Protein AF-A0A7S3U3P1-F1 (afdb_monomer_lite)

Organism: Emiliania huxleyi (NCBI:txid2903)

Structure (mmCIF, N/CA/C/O backbone):
data_AF-A0A7S3U3P1-F1
#
_entry.id   AF-A0A7S3U3P1-F1
#
loop_
_atom_site.group_PDB
_atom_site.id
_atom_site.type_symbol
_atom_site.label_atom_id
_atom_site.label_alt_id
_atom_site.label_comp_id
_atom_site.label_asym_id
_atom_site.label_entity_id
_atom_site.label_seq_id
_atom_site.pdbx_PDB_ins_code
_atom_site.Cartn_x
_atom_site.Cartn_y
_atom_site.Cartn_z
_atom_site.occupancy
_atom_site.B_iso_or_equiv
_atom_site.auth_seq_id
_atom_site.auth_comp_id
_atom_site.auth_asym_id
_atom_site.auth_atom_id
_atom_site.pdbx_PDB_model_num
ATOM 1 N N . PHE A 1 1 ? 54.400 -42.058 -3.624 1.00 38.06 1 PHE A N 1
ATOM 2 C CA . PHE A 1 1 ? 54.284 -41.378 -4.931 1.00 38.06 1 PHE A CA 1
ATOM 3 C C . PHE A 1 1 ? 53.209 -42.123 -5.713 1.00 38.06 1 PHE A C 1
ATOM 5 O O . PHE A 1 1 ? 53.399 -43.302 -5.927 1.00 38.06 1 PHE A O 1
ATOM 12 N N . PHE A 1 2 ? 52.026 -41.622 -6.056 1.00 34.12 2 PHE A N 1
ATOM 13 C CA . PHE A 1 2 ? 51.544 -40.266 -6.292 1.00 34.12 2 PHE A CA 1
ATOM 14 C C . PHE A 1 2 ? 50.009 -40.302 -6.098 1.00 34.12 2 PHE A C 1
ATOM 16 O O . PHE A 1 2 ? 49.345 -41.200 -6.612 1.00 34.12 2 PHE A O 1
ATOM 23 N N . PHE A 1 3 ? 49.460 -39.378 -5.308 1.00 37.16 3 PHE A N 1
ATOM 24 C CA . P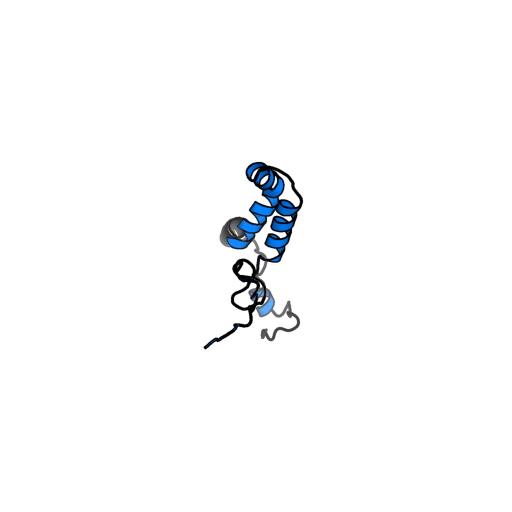HE A 1 3 ? 48.017 -39.183 -5.127 1.00 37.16 3 PHE A CA 1
ATOM 25 C C . PHE A 1 3 ? 47.451 -38.556 -6.414 1.00 37.16 3 PHE A C 1
ATOM 27 O O . PHE A 1 3 ? 47.688 -37.379 -6.675 1.00 37.16 3 PHE A O 1
ATOM 34 N N . SER A 1 4 ? 46.706 -39.311 -7.223 1.00 48.12 4 SER A N 1
ATOM 35 C CA . SER A 1 4 ? 46.036 -38.774 -8.419 1.00 48.12 4 SER A CA 1
ATOM 36 C C . SER A 1 4 ? 44.570 -38.501 -8.102 1.00 48.12 4 SER A C 1
ATOM 38 O O . SER A 1 4 ? 43.716 -39.384 -8.162 1.00 48.12 4 SER A O 1
ATOM 40 N N . GLY A 1 5 ? 44.319 -37.260 -7.686 1.00 40.84 5 GLY A N 1
ATOM 41 C CA . GLY A 1 5 ? 43.048 -36.765 -7.177 1.00 40.84 5 GLY A CA 1
ATOM 42 C C . GLY A 1 5 ? 41.876 -36.863 -8.155 1.00 40.84 5 GLY A C 1
ATOM 43 O O . GLY A 1 5 ? 41.955 -36.459 -9.316 1.00 40.84 5 GLY A O 1
ATOM 44 N N . ARG A 1 6 ? 40.735 -37.311 -7.617 1.00 43.31 6 ARG A N 1
ATOM 45 C CA . ARG A 1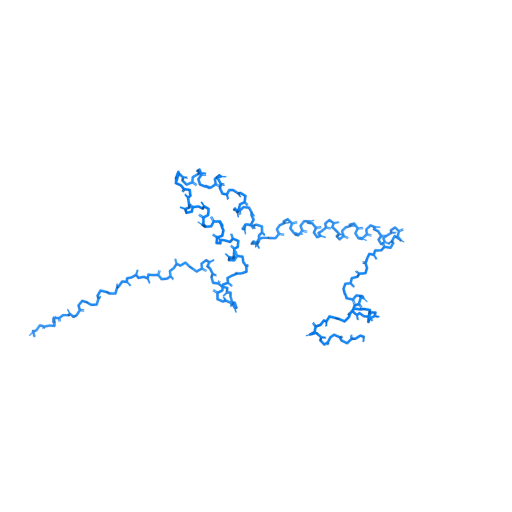 6 ? 39.400 -37.028 -8.155 1.00 43.31 6 ARG A CA 1
ATOM 46 C C . ARG A 1 6 ? 39.223 -35.513 -8.231 1.00 43.31 6 ARG A C 1
ATOM 48 O O . ARG A 1 6 ? 39.083 -34.857 -7.202 1.00 43.31 6 ARG A O 1
ATOM 55 N N . ARG A 1 7 ? 39.170 -34.961 -9.446 1.00 42.41 7 ARG A N 1
ATOM 56 C CA . ARG A 1 7 ? 38.565 -33.644 -9.678 1.00 42.41 7 ARG A CA 1
ATOM 57 C C . ARG A 1 7 ? 37.066 -33.775 -9.426 1.00 42.41 7 ARG A C 1
ATOM 59 O O . ARG A 1 7 ? 36.298 -34.074 -10.334 1.00 42.41 7 ARG A O 1
ATOM 66 N N . LEU A 1 8 ? 36.654 -33.576 -8.178 1.00 43.34 8 LEU A N 1
ATOM 67 C CA . LEU A 1 8 ? 35.292 -33.157 -7.883 1.00 43.34 8 LEU A CA 1
ATOM 68 C C . LEU A 1 8 ? 35.161 -31.737 -8.432 1.00 43.34 8 LEU A C 1
ATOM 70 O O . LEU A 1 8 ? 35.548 -30.766 -7.788 1.00 43.34 8 LEU A O 1
ATOM 74 N N . GLY A 1 9 ? 34.657 -31.633 -9.660 1.00 44.03 9 GLY A N 1
ATOM 75 C CA . GLY A 1 9 ? 34.069 -30.407 -10.177 1.00 44.03 9 GLY A CA 1
ATOM 76 C C . GLY A 1 9 ? 32.797 -30.119 -9.389 1.00 44.03 9 GLY A C 1
ATOM 77 O O . GLY A 1 9 ? 31.696 -30.354 -9.874 1.00 44.03 9 GLY A O 1
ATOM 78 N N . ALA A 1 10 ? 32.956 -29.669 -8.145 1.00 44.41 10 ALA A N 1
ATOM 79 C CA . ALA A 1 10 ? 31.890 -29.036 -7.402 1.00 44.41 10 ALA A CA 1
ATOM 80 C C . ALA A 1 10 ? 31.564 -27.744 -8.151 1.00 44.41 10 ALA A C 1
ATOM 82 O O . ALA A 1 10 ? 32.311 -26.767 -8.092 1.00 44.41 10 ALA A O 1
ATOM 83 N N . SER A 1 11 ? 30.474 -27.774 -8.918 1.00 47.75 11 SER A N 1
ATOM 84 C CA . SER A 1 11 ? 29.797 -26.559 -9.342 1.00 47.75 11 SER A CA 1
ATOM 85 C C . SER A 1 11 ? 29.591 -25.726 -8.080 1.00 47.75 11 SER A C 1
ATOM 87 O O . SER A 1 11 ? 28.840 -26.118 -7.187 1.00 47.75 11 SER A O 1
ATOM 89 N N . LEU A 1 12 ? 30.323 -24.617 -7.969 1.00 50.41 12 LEU A N 1
ATOM 90 C CA . LEU A 1 12 ? 30.084 -23.562 -6.993 1.00 50.41 12 LEU A CA 1
ATOM 91 C C . LEU A 1 12 ? 28.747 -22.899 -7.350 1.00 50.41 12 LEU A C 1
ATOM 93 O O . LEU A 1 12 ? 28.693 -21.747 -7.770 1.00 50.41 12 LEU A O 1
ATOM 97 N N . GLN A 1 13 ? 27.646 -23.631 -7.194 1.00 53.91 13 GLN A N 1
ATOM 98 C CA . GLN A 1 13 ? 26.341 -23.030 -6.988 1.00 53.91 13 GLN A CA 1
ATOM 99 C C . GLN A 1 13 ? 26.374 -22.461 -5.579 1.00 53.91 13 GLN A C 1
ATOM 101 O O . GLN A 1 13 ? 26.014 -23.116 -4.607 1.00 53.91 13 GLN A O 1
ATOM 106 N N . GLY A 1 14 ? 26.903 -21.245 -5.459 1.00 52.41 14 GLY A N 1
ATOM 107 C CA . GLY A 1 14 ? 26.746 -20.468 -4.243 1.00 52.41 14 GLY A CA 1
ATOM 108 C C . GLY A 1 14 ? 25.264 -20.140 -4.072 1.00 52.41 14 GLY A C 1
ATOM 109 O O . GLY A 1 14 ? 24.720 -19.423 -4.913 1.00 52.41 14 GLY A O 1
ATOM 110 N N . PRO A 1 15 ? 24.580 -20.586 -3.005 1.00 54.69 15 PRO A N 1
ATOM 111 C CA . PRO A 1 15 ? 23.245 -20.104 -2.722 1.00 54.69 15 PRO A CA 1
ATOM 112 C C . PRO A 1 15 ? 23.404 -18.794 -1.954 1.00 54.69 15 PRO A C 1
ATOM 114 O O . PRO A 1 15 ? 23.307 -18.742 -0.732 1.00 54.69 15 PRO A O 1
ATOM 117 N N . ARG A 1 16 ? 23.704 -17.707 -2.664 1.00 53.34 16 ARG A N 1
ATOM 118 C CA . ARG A 1 16 ? 23.570 -16.360 -2.107 1.00 53.34 16 ARG A CA 1
ATOM 119 C C . ARG A 1 16 ? 22.588 -15.590 -2.954 1.00 53.34 16 ARG A C 1
ATOM 121 O O . ARG A 1 16 ? 22.994 -14.757 -3.737 1.00 53.34 16 ARG A O 1
ATOM 128 N N . MET A 1 17 ? 21.308 -15.874 -2.750 1.00 46.09 17 MET A N 1
ATOM 129 C CA . MET A 1 17 ? 20.247 -14.872 -2.777 1.00 46.09 17 MET A CA 1
ATOM 130 C C . MET A 1 17 ? 19.291 -15.223 -1.638 1.00 46.09 17 MET A C 1
ATOM 132 O O . MET A 1 17 ? 18.288 -15.906 -1.806 1.00 46.09 17 MET A O 1
ATOM 136 N N . ALA A 1 18 ? 19.648 -14.769 -0.438 1.00 53.09 18 ALA A N 1
ATOM 137 C CA . ALA A 1 18 ? 18.787 -14.844 0.739 1.00 53.09 18 ALA A CA 1
ATOM 138 C C . ALA A 1 18 ? 17.572 -13.890 0.644 1.00 53.09 18 ALA A C 1
ATOM 140 O O . ALA A 1 18 ? 16.784 -13.821 1.578 1.00 53.09 18 ALA A O 1
ATOM 141 N N . SER A 1 19 ? 17.405 -13.161 -0.470 1.00 55.34 19 SER A N 1
ATOM 142 C CA . SER A 1 19 ? 16.350 -12.156 -0.666 1.00 55.34 19 SER A CA 1
ATOM 143 C C . SER A 1 19 ? 14.937 -12.736 -0.776 1.00 55.34 19 SER A C 1
ATOM 145 O O . SER A 1 19 ? 13.977 -11.973 -0.772 1.00 55.34 19 SER A O 1
ATOM 147 N N . GLY A 1 20 ? 14.793 -14.063 -0.876 1.00 58.47 20 GLY A N 1
ATOM 148 C CA . GLY A 1 20 ? 13.496 -14.725 -1.021 1.00 58.47 20 GLY A CA 1
ATOM 149 C C . GLY A 1 20 ? 12.977 -15.456 0.217 1.00 58.47 20 GLY A C 1
ATOM 150 O O . GLY A 1 20 ? 11.783 -15.733 0.265 1.00 58.47 20 GLY A O 1
ATOM 151 N N . PHE A 1 21 ? 13.819 -15.768 1.209 1.00 62.47 21 PHE A N 1
ATOM 152 C CA . PHE A 1 21 ? 13.451 -16.675 2.305 1.00 62.47 21 PHE A CA 1
ATOM 153 C C . PHE A 1 21 ? 12.884 -15.921 3.513 1.00 62.47 21 PHE A C 1
ATOM 155 O O . PHE A 1 21 ? 13.433 -14.912 3.956 1.00 62.47 21 PHE A O 1
ATOM 162 N N . GLY A 1 22 ? 11.765 -16.407 4.052 1.00 65.56 22 GLY A N 1
ATOM 163 C CA . GLY A 1 22 ? 11.127 -15.840 5.237 1.00 65.56 22 GLY A CA 1
ATOM 164 C C . GLY A 1 22 ? 11.770 -16.344 6.530 1.00 65.56 22 GLY A C 1
ATOM 165 O O . GLY A 1 22 ? 12.321 -17.436 6.594 1.00 65.56 22 GLY A O 1
ATOM 166 N N . THR A 1 23 ? 11.653 -15.574 7.613 1.00 67.75 23 THR A N 1
ATOM 167 C CA . THR A 1 23 ? 12.193 -15.964 8.932 1.00 67.75 23 THR A CA 1
ATOM 168 C C . THR A 1 23 ? 11.470 -17.155 9.570 1.00 67.75 23 THR A C 1
ATOM 170 O O . THR A 1 23 ? 12.036 -17.827 10.425 1.00 67.75 23 THR A O 1
ATOM 173 N N . ARG A 1 24 ? 10.216 -17.415 9.179 1.00 70.31 24 ARG A N 1
ATOM 174 C CA . ARG A 1 24 ? 9.389 -18.545 9.653 1.00 70.31 24 ARG A CA 1
ATOM 175 C C . ARG A 1 24 ? 8.791 -19.389 8.525 1.00 70.31 24 ARG A C 1
ATOM 177 O O . ARG A 1 24 ? 8.094 -20.357 8.797 1.00 70.31 24 ARG A O 1
ATOM 184 N N . ALA A 1 25 ? 9.012 -18.996 7.275 1.00 67.62 25 ALA A N 1
ATOM 185 C CA . ALA A 1 25 ? 8.369 -19.573 6.103 1.00 67.62 25 ALA A CA 1
ATOM 186 C C . ALA A 1 25 ? 9.399 -19.720 4.977 1.00 67.62 25 ALA A C 1
ATOM 188 O O . ALA A 1 25 ? 10.350 -18.939 4.928 1.00 67.62 25 ALA A O 1
ATOM 189 N N . PRO A 1 26 ? 9.211 -20.674 4.047 1.00 73.19 26 PRO A N 1
ATOM 190 C CA . PRO A 1 26 ? 10.132 -20.867 2.927 1.00 73.19 26 PRO A CA 1
ATOM 191 C C . PRO A 1 26 ? 10.248 -19.621 2.039 1.00 73.19 26 PRO A C 1
ATOM 193 O O . PRO A 1 26 ? 11.266 -19.441 1.383 1.00 73.19 26 PRO A O 1
ATOM 196 N N . VAL A 1 27 ? 9.243 -18.738 2.056 1.00 80.75 27 VAL A N 1
ATOM 197 C CA . VAL A 1 27 ? 9.233 -17.473 1.315 1.00 80.75 27 VAL A CA 1
ATOM 198 C C . VAL A 1 27 ? 8.933 -16.279 2.226 1.00 80.75 27 VAL A C 1
ATOM 200 O O . VAL A 1 27 ? 8.218 -16.401 3.224 1.00 80.75 27 VAL A O 1
ATOM 203 N N . GLY A 1 28 ? 9.499 -15.115 1.904 1.00 80.94 28 GLY A N 1
ATOM 204 C CA . GLY A 1 28 ? 9.194 -13.846 2.571 1.00 80.94 28 GLY A CA 1
ATOM 205 C C . GLY A 1 28 ? 7.774 -13.346 2.262 1.00 80.94 28 GLY A C 1
ATOM 206 O O . GLY A 1 28 ? 7.206 -13.680 1.227 1.00 80.94 28 GLY A O 1
ATOM 207 N N . ARG A 1 29 ? 7.199 -12.502 3.135 1.00 84.94 29 ARG A N 1
ATOM 208 C CA . ARG A 1 29 ? 5.823 -11.974 2.975 1.00 84.94 29 ARG A CA 1
ATOM 209 C C . ARG A 1 29 ? 5.600 -11.220 1.656 1.00 84.94 29 ARG A C 1
ATOM 211 O O . ARG A 1 29 ? 4.544 -11.358 1.059 1.00 84.94 29 ARG A O 1
ATOM 218 N N . CYS A 1 30 ? 6.605 -10.477 1.196 1.00 88.88 30 CYS A N 1
ATOM 219 C CA . CYS A 1 30 ? 6.557 -9.700 -0.049 1.00 88.88 30 CYS A CA 1
ATOM 220 C C . CYS A 1 30 ? 7.155 -10.447 -1.253 1.00 88.88 30 CYS A C 1
ATOM 222 O O . CYS A 1 30 ? 7.431 -9.836 -2.283 1.00 88.88 30 CYS A O 1
ATOM 224 N N . PHE A 1 31 ? 7.403 -11.758 -1.134 1.00 86.75 31 PHE A N 1
ATOM 225 C CA . PHE A 1 31 ? 7.992 -12.546 -2.217 1.00 86.75 31 PHE A CA 1
ATOM 226 C C . PHE A 1 31 ? 7.138 -12.572 -3.499 1.00 86.75 31 PHE A C 1
ATOM 228 O O . PHE A 1 31 ? 7.734 -12.428 -4.563 1.00 86.75 31 PHE A O 1
ATOM 235 N N . PRO A 1 32 ? 5.793 -12.684 -3.454 1.00 88.06 32 PRO A N 1
ATOM 236 C CA . PRO A 1 32 ? 4.967 -12.638 -4.666 1.00 88.06 32 PRO A CA 1
ATOM 237 C C . PRO A 1 32 ? 5.120 -11.320 -5.439 1.00 88.06 32 PRO A C 1
ATOM 239 O O . PRO A 1 32 ? 5.418 -11.341 -6.626 1.00 88.06 32 PRO A O 1
ATOM 242 N N . VAL A 1 33 ? 5.068 -10.182 -4.741 1.00 89.06 33 VAL A N 1
ATOM 243 C CA . VAL A 1 33 ? 5.255 -8.845 -5.339 1.00 89.06 33 VAL A CA 1
ATOM 244 C C . VAL A 1 33 ? 6.666 -8.688 -5.921 1.00 89.06 33 VAL A C 1
ATOM 246 O O . VAL A 1 33 ? 6.872 -8.128 -6.994 1.00 89.06 33 VAL A O 1
ATOM 249 N N . TYR A 1 34 ? 7.672 -9.245 -5.241 1.00 86.56 34 TYR A N 1
ATOM 250 C CA . TYR A 1 34 ? 9.039 -9.266 -5.757 1.00 86.56 34 TYR A CA 1
ATOM 251 C C . TYR A 1 34 ? 9.197 -10.121 -7.023 1.00 86.56 34 TYR A C 1
ATOM 253 O O . TYR A 1 34 ? 10.027 -9.793 -7.871 1.00 86.56 34 TYR A O 1
ATOM 261 N N . ARG A 1 35 ? 8.452 -11.229 -7.157 1.00 89.38 35 ARG A N 1
ATOM 262 C CA . ARG A 1 35 ? 8.481 -12.072 -8.364 1.00 89.38 35 ARG A CA 1
ATOM 263 C C . ARG A 1 35 ? 7.996 -11.292 -9.580 1.00 89.38 35 ARG A C 1
ATOM 265 O O . ARG A 1 35 ? 8.727 -11.256 -10.560 1.00 89.38 35 ARG A O 1
ATOM 272 N N . GLU A 1 36 ? 6.877 -10.586 -9.463 1.00 88.44 36 GLU A N 1
ATOM 273 C CA . GLU A 1 36 ? 6.318 -9.754 -10.540 1.00 88.44 36 GLU A CA 1
ATOM 274 C C . GLU A 1 36 ? 7.300 -8.654 -10.978 1.00 88.44 36 GLU A C 1
ATOM 276 O O . GLU A 1 36 ? 7.566 -8.457 -12.165 1.00 88.44 36 GLU A O 1
ATOM 281 N N . PHE A 1 37 ? 7.936 -7.980 -10.015 1.00 88.31 37 PHE A N 1
ATOM 282 C CA . PHE A 1 37 ? 8.982 -6.999 -10.306 1.00 88.31 37 PHE A CA 1
ATOM 283 C C . PHE A 1 37 ? 10.208 -7.621 -11.000 1.00 88.31 37 PHE A C 1
ATOM 285 O O . PHE A 1 37 ? 10.755 -7.051 -11.950 1.00 88.31 37 PHE A O 1
ATOM 292 N N . ALA A 1 38 ? 10.655 -8.792 -10.536 1.00 86.69 38 ALA A N 1
ATOM 293 C CA . ALA A 1 38 ? 11.798 -9.494 -11.113 1.00 86.69 38 ALA A CA 1
ATOM 294 C C . ALA A 1 38 ? 11.511 -9.985 -12.540 1.00 86.69 38 ALA A C 1
ATOM 296 O O . ALA A 1 38 ? 12.388 -9.893 -13.400 1.00 86.69 38 ALA A O 1
ATOM 297 N N . GLU A 1 39 ? 10.292 -10.458 -12.794 1.00 88.56 39 GLU A N 1
ATOM 298 C CA . GLU A 1 39 ? 9.810 -10.849 -14.119 1.00 88.56 39 GLU A CA 1
ATOM 299 C C . GLU A 1 39 ? 9.834 -9.648 -15.067 1.00 88.56 39 GLU A C 1
ATOM 301 O O . GLU A 1 39 ? 10.508 -9.712 -16.097 1.00 88.56 39 GLU A O 1
ATOM 306 N N . CYS A 1 40 ? 9.275 -8.505 -14.658 1.00 87.81 40 CYS A N 1
ATOM 307 C CA . CYS A 1 40 ? 9.300 -7.276 -15.456 1.00 87.81 40 CYS A CA 1
ATOM 308 C C . CYS A 1 40 ? 10.728 -6.840 -15.834 1.00 87.81 40 CYS A C 1
ATOM 310 O O . CYS A 1 40 ? 11.008 -6.528 -16.993 1.00 87.81 40 CYS A O 1
ATOM 312 N N . ILE A 1 41 ? 11.677 -6.868 -14.891 1.00 85.81 41 ILE A N 1
ATOM 313 C CA . ILE A 1 41 ? 13.079 -6.519 -15.185 1.00 85.81 41 ILE A CA 1
ATOM 314 C C . ILE A 1 41 ? 13.741 -7.535 -16.123 1.00 85.81 41 ILE A C 1
ATOM 316 O O . ILE A 1 41 ? 14.614 -7.164 -16.918 1.00 85.81 41 ILE A O 1
ATOM 320 N N . SER A 1 42 ? 13.366 -8.810 -16.015 1.00 85.50 42 SER A N 1
ATOM 321 C CA . SER A 1 42 ? 13.931 -9.882 -16.835 1.00 85.50 42 SER A CA 1
ATOM 322 C C . SER A 1 42 ? 13.435 -9.842 -18.282 1.00 85.50 42 SER A C 1
ATOM 324 O O . SER A 1 42 ? 1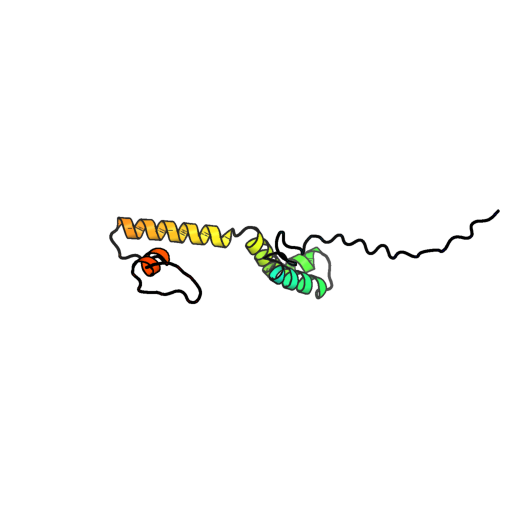4.224 -10.085 -19.193 1.00 85.50 42 SER A O 1
ATOM 326 N N . GLU A 1 43 ? 12.175 -9.461 -18.502 1.00 84.94 43 GLU A N 1
ATOM 327 C CA . GLU A 1 43 ? 11.562 -9.369 -19.830 1.00 84.94 43 GLU A CA 1
ATOM 328 C C . GLU A 1 43 ? 12.052 -8.159 -20.629 1.00 84.94 43 GLU A C 1
ATOM 330 O O . GLU A 1 43 ? 12.167 -8.213 -21.855 1.00 84.94 43 GLU A O 1
ATOM 335 N N . LYS A 1 44 ? 12.355 -7.041 -19.960 1.00 82.19 44 LYS A N 1
ATOM 336 C CA . LYS A 1 44 ? 12.817 -5.832 -20.647 1.00 82.19 44 LYS A CA 1
ATOM 337 C C . LYS A 1 44 ? 14.301 -5.939 -21.003 1.00 82.19 44 LYS A C 1
ATOM 339 O O . LYS A 1 44 ? 15.170 -6.053 -20.136 1.00 82.19 44 LYS A O 1
ATOM 344 N N . SER A 1 45 ? 14.622 -5.828 -22.288 1.00 70.62 45 SER A N 1
ATOM 345 C CA . SER A 1 45 ? 15.985 -5.616 -22.791 1.00 70.62 45 SER A CA 1
ATOM 346 C C . SER A 1 45 ? 16.294 -4.115 -22.847 1.00 70.62 45 SER A C 1
ATOM 348 O O . SER A 1 45 ? 15.538 -3.368 -23.458 1.00 70.62 45 SER A O 1
ATOM 350 N N . GLY A 1 46 ? 17.381 -3.663 -22.218 1.00 75.31 46 GLY A N 1
ATOM 351 C CA . GLY A 1 46 ? 17.738 -2.240 -22.150 1.00 75.31 46 GLY A CA 1
ATOM 352 C C . GLY A 1 46 ? 18.791 -1.943 -21.084 1.00 75.31 46 GLY A C 1
ATOM 353 O O . GLY A 1 46 ? 19.254 -2.855 -20.388 1.00 75.31 46 GLY A O 1
ATOM 354 N N . SER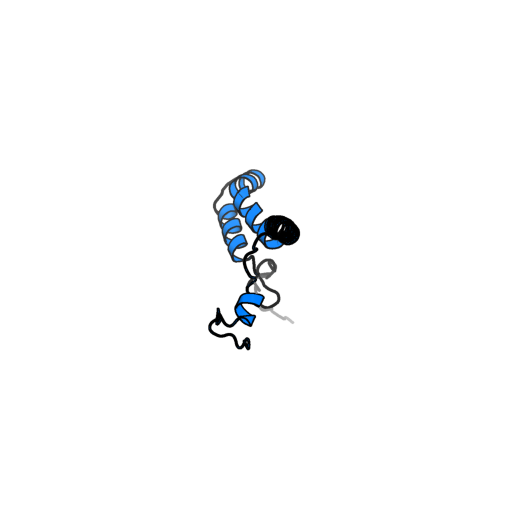 A 1 47 ? 19.164 -0.670 -20.947 1.00 79.12 47 SER A N 1
ATOM 355 C CA . SER A 1 47 ? 20.053 -0.214 -19.873 1.00 79.12 47 SER A CA 1
ATOM 356 C C . SER A 1 47 ? 19.383 -0.376 -18.494 1.00 79.12 47 SER A C 1
ATOM 358 O O . SER A 1 47 ? 18.153 -0.342 -18.396 1.00 79.12 47 SER A O 1
ATOM 360 N N . PRO A 1 48 ? 20.144 -0.539 -17.392 1.00 73.31 48 PRO A N 1
ATOM 361 C CA . PRO A 1 48 ? 19.567 -0.694 -16.052 1.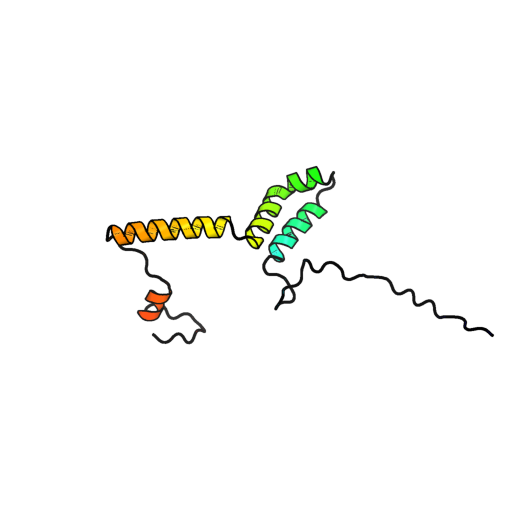00 73.31 48 PRO A CA 1
ATOM 362 C C . PRO A 1 48 ? 18.612 0.442 -15.655 1.00 73.31 48 PRO A C 1
ATOM 364 O O . PRO A 1 48 ? 17.632 0.205 -14.952 1.00 73.31 48 PRO A O 1
ATOM 367 N N . SER A 1 49 ? 18.869 1.660 -16.137 1.00 75.69 49 SER A N 1
ATOM 368 C CA . SER A 1 49 ? 18.031 2.843 -15.926 1.00 75.69 49 SER A CA 1
ATOM 369 C C . SER A 1 49 ? 16.688 2.767 -16.654 1.00 75.69 49 SER A C 1
ATOM 371 O O . SER A 1 49 ? 15.666 3.115 -16.070 1.00 75.69 49 SER A O 1
ATOM 373 N N . GLU A 1 50 ? 16.659 2.275 -17.894 1.00 75.31 50 GLU A N 1
ATOM 374 C CA . GLU A 1 50 ? 15.415 2.130 -18.666 1.00 75.31 50 GLU A CA 1
ATOM 375 C C . GLU A 1 50 ? 14.541 1.009 -18.109 1.00 75.31 50 GLU A C 1
ATOM 377 O O . GLU A 1 50 ? 13.327 1.164 -18.008 1.00 75.31 50 GLU A O 1
ATOM 38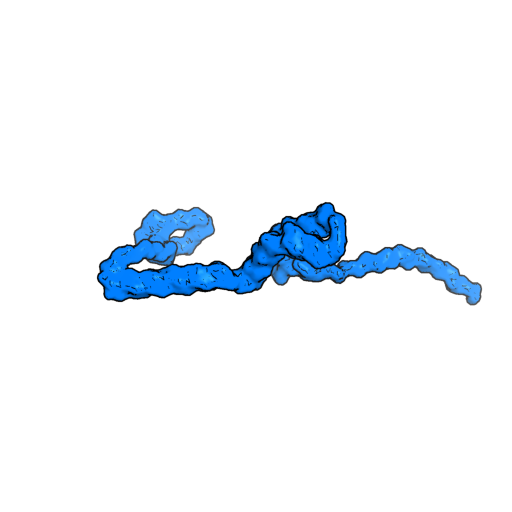2 N N . LYS A 1 51 ? 15.153 -0.098 -17.669 1.00 75.69 51 LYS A N 1
ATOM 383 C CA . LYS A 1 51 ? 14.433 -1.187 -16.992 1.00 75.69 51 LYS A CA 1
ATOM 384 C C . LYS A 1 51 ? 13.823 -0.723 -15.670 1.00 75.69 51 LYS A C 1
ATOM 386 O O . LYS A 1 51 ? 12.679 -1.050 -15.372 1.00 75.69 51 LYS A O 1
ATOM 391 N N . ALA A 1 52 ? 14.577 0.057 -14.892 1.00 73.25 52 ALA A N 1
ATOM 392 C CA . ALA A 1 52 ? 14.097 0.615 -13.633 1.00 73.25 52 ALA A CA 1
ATOM 393 C C . ALA A 1 52 ? 12.942 1.607 -13.841 1.00 73.25 52 ALA A C 1
ATOM 395 O O . ALA A 1 52 ? 12.009 1.613 -13.043 1.00 73.25 52 ALA A O 1
ATOM 396 N N . ALA A 1 53 ? 12.984 2.404 -14.913 1.00 81.25 53 ALA A N 1
ATOM 397 C CA . ALA A 1 53 ? 11.896 3.309 -15.274 1.00 81.25 53 ALA A CA 1
ATOM 398 C C . ALA A 1 53 ? 10.657 2.553 -15.787 1.00 81.25 53 ALA A C 1
ATOM 400 O O . ALA A 1 53 ? 9.542 2.858 -15.379 1.00 81.25 53 ALA A O 1
ATOM 401 N N . ALA A 1 54 ? 10.844 1.536 -16.634 1.00 82.19 54 ALA A N 1
ATOM 402 C CA . ALA A 1 54 ? 9.749 0.754 -17.207 1.00 82.19 54 ALA A CA 1
ATOM 403 C C . ALA A 1 54 ? 8.994 -0.091 -16.166 1.00 82.19 54 ALA A C 1
ATOM 405 O O . ALA A 1 54 ? 7.798 -0.310 -16.314 1.00 82.19 54 ALA A O 1
ATOM 406 N N . CYS A 1 55 ? 9.681 -0.549 -15.116 1.00 88.94 55 CYS A N 1
ATOM 407 C CA . CYS A 1 55 ? 9.100 -1.335 -14.024 1.00 88.94 55 CYS A CA 1
ATOM 408 C C . CYS A 1 55 ? 8.939 -0.509 -12.734 1.00 88.94 55 CYS A C 1
ATOM 410 O O . CYS A 1 55 ? 8.945 -1.072 -11.636 1.00 88.94 55 CYS A O 1
ATOM 412 N N . ALA A 1 56 ? 8.847 0.823 -12.842 1.00 87.81 56 ALA A N 1
ATOM 413 C CA . ALA A 1 56 ? 8.787 1.712 -11.683 1.00 87.81 56 ALA A CA 1
ATOM 414 C C . ALA A 1 56 ? 7.547 1.454 -10.815 1.00 87.81 56 ALA A C 1
ATOM 416 O O . ALA A 1 56 ? 7.664 1.433 -9.597 1.00 87.81 56 ALA A O 1
ATOM 417 N N . GLU A 1 57 ? 6.389 1.187 -11.420 1.00 88.44 57 GLU A N 1
ATOM 418 C CA . GLU A 1 57 ? 5.143 0.909 -10.691 1.00 88.44 57 GLU A CA 1
ATOM 419 C C . GLU A 1 57 ? 5.282 -0.327 -9.786 1.00 88.44 57 GLU A C 1
ATOM 421 O O . GLU A 1 57 ? 5.122 -0.229 -8.572 1.00 88.44 57 GLU A O 1
ATOM 426 N N . LEU A 1 58 ? 5.742 -1.451 -10.349 1.00 88.50 58 LEU A N 1
ATOM 427 C CA . LEU A 1 58 ? 5.995 -2.694 -9.604 1.00 88.50 58 LEU A CA 1
ATOM 428 C C . LEU A 1 58 ? 7.086 -2.531 -8.537 1.00 88.50 58 LEU A C 1
ATOM 430 O O . LEU A 1 58 ? 7.053 -3.164 -7.479 1.00 88.50 58 LEU A O 1
ATOM 434 N N . ARG A 1 59 ? 8.075 -1.670 -8.803 1.00 87.19 59 ARG A N 1
ATOM 435 C CA . ARG A 1 59 ? 9.101 -1.325 -7.817 1.00 87.19 59 ARG A CA 1
ATOM 436 C C . ARG A 1 59 ? 8.485 -0.602 -6.623 1.00 87.19 59 ARG A C 1
ATOM 438 O O . ARG A 1 59 ? 8.850 -0.906 -5.488 1.00 87.19 59 ARG A O 1
ATOM 445 N N . GLU A 1 60 ? 7.599 0.357 -6.869 1.00 90.00 60 GLU A N 1
ATOM 446 C CA . GLU A 1 60 ? 6.925 1.095 -5.805 1.00 90.00 60 GLU A CA 1
ATOM 447 C C . GLU A 1 60 ? 6.041 0.172 -4.963 1.00 90.00 60 GLU A C 1
ATOM 449 O O . GLU A 1 60 ? 6.064 0.297 -3.742 1.00 90.00 60 GLU A O 1
ATOM 454 N N . ASP A 1 61 ? 5.359 -0.802 -5.567 1.00 91.25 61 ASP A N 1
ATOM 455 C CA . ASP A 1 61 ? 4.545 -1.783 -4.836 1.00 91.25 61 ASP A CA 1
ATOM 456 C C . ASP A 1 61 ? 5.396 -2.716 -3.961 1.00 91.25 61 ASP A C 1
ATOM 458 O O . ASP A 1 61 ? 5.055 -2.996 -2.809 1.00 91.25 61 ASP A O 1
ATOM 462 N N . TYR A 1 62 ? 6.566 -3.138 -4.447 1.00 88.75 62 TYR A N 1
ATOM 463 C CA . TYR A 1 62 ? 7.502 -3.919 -3.636 1.00 88.75 62 TYR A CA 1
ATOM 464 C C . TYR A 1 62 ? 8.035 -3.123 -2.431 1.00 88.75 62 TYR A C 1
ATOM 466 O O . TYR A 1 62 ? 8.110 -3.641 -1.313 1.00 88.75 62 TYR A O 1
ATOM 474 N N . VAL A 1 63 ? 8.386 -1.849 -2.638 1.00 90.62 63 VAL A N 1
ATOM 475 C CA . VAL A 1 63 ? 8.867 -0.944 -1.578 1.00 90.62 63 VAL A CA 1
ATOM 476 C C . VAL A 1 63 ? 7.743 -0.594 -0.597 1.00 90.62 63 VAL A C 1
ATOM 478 O O . VAL A 1 63 ? 7.995 -0.454 0.604 1.00 90.62 63 VAL A O 1
ATOM 481 N N . GLU A 1 64 ? 6.509 -0.483 -1.086 1.00 92.56 64 GLU A N 1
ATOM 482 C CA . GLU A 1 64 ? 5.311 -0.303 -0.270 1.00 92.56 64 GLU A CA 1
ATOM 483 C C . GLU A 1 64 ? 5.106 -1.516 0.636 1.00 92.56 64 GLU A C 1
ATOM 485 O O . GLU A 1 64 ? 5.096 -1.330 1.846 1.00 92.56 64 GLU A O 1
ATOM 490 N N . CYS A 1 65 ? 5.120 -2.742 0.108 1.00 90.81 65 CYS A N 1
ATOM 491 C CA . CYS A 1 65 ? 4.984 -3.955 0.922 1.00 90.81 65 CYS A CA 1
ATOM 492 C C . CYS A 1 65 ? 6.082 -4.089 1.994 1.00 90.81 65 CYS A C 1
ATOM 494 O O . CYS A 1 65 ? 5.848 -4.613 3.080 1.00 90.81 65 CYS A O 1
ATOM 496 N N . LEU A 1 66 ? 7.307 -3.623 1.725 1.00 89.12 66 LEU A N 1
ATOM 497 C CA . LEU A 1 66 ? 8.398 -3.697 2.704 1.00 89.12 66 LEU A CA 1
ATOM 498 C C . LEU A 1 66 ? 8.269 -2.683 3.845 1.00 89.12 66 LEU A C 1
ATOM 500 O O . LEU A 1 66 ? 8.696 -2.966 4.968 1.00 89.12 66 LEU A O 1
ATOM 504 N N . HIS A 1 67 ? 7.743 -1.491 3.560 1.00 90.50 67 HIS A N 1
ATOM 505 C CA . HIS A 1 67 ? 7.758 -0.365 4.499 1.00 90.50 67 HIS A CA 1
ATOM 506 C C . HIS A 1 67 ? 6.374 0.097 4.957 1.00 90.50 67 HIS A C 1
ATOM 508 O O . HIS A 1 67 ? 6.299 0.928 5.860 1.00 90.50 67 HIS A O 1
ATOM 514 N N . HIS A 1 68 ? 5.307 -0.398 4.337 1.00 91.00 68 HIS A N 1
ATOM 515 C CA . HIS A 1 68 ? 3.903 -0.093 4.606 1.00 91.00 68 HIS A CA 1
ATOM 516 C C . HIS A 1 68 ? 3.612 1.410 4.751 1.00 91.00 68 HIS A C 1
ATOM 518 O O . HIS A 1 68 ? 2.760 1.823 5.533 1.00 91.00 68 HIS A O 1
ATOM 524 N N . LYS A 1 69 ? 4.347 2.278 4.036 1.00 91.81 69 LYS A N 1
ATOM 525 C CA . LYS A 1 69 ? 4.256 3.737 4.239 1.00 91.81 69 LYS A CA 1
ATOM 526 C C . LYS A 1 69 ? 2.864 4.259 3.896 1.00 91.81 69 LYS A C 1
ATOM 528 O O . LYS A 1 69 ? 2.289 5.012 4.676 1.00 91.81 69 LYS A O 1
ATOM 533 N N . LYS A 1 70 ? 2.331 3.853 2.739 1.00 90.94 70 LYS A N 1
ATOM 534 C CA . LYS A 1 70 ? 1.013 4.295 2.265 1.00 90.94 70 LYS A CA 1
ATOM 535 C C . LYS A 1 70 ? -0.085 3.742 3.174 1.00 90.94 70 LYS A C 1
ATOM 537 O O . LYS A 1 70 ? -0.985 4.490 3.553 1.00 90.94 70 LYS A O 1
ATOM 542 N N . GLU A 1 71 ? 0.029 2.476 3.577 1.00 92.81 71 GLU A N 1
ATOM 543 C CA . GLU A 1 71 ? -0.887 1.854 4.534 1.00 92.81 71 GLU A CA 1
ATOM 544 C C . GLU A 1 71 ? -0.916 2.596 5.879 1.00 92.81 71 GLU A C 1
ATOM 546 O O . GLU A 1 71 ? -1.989 2.999 6.328 1.00 92.81 71 GLU A O 1
ATOM 551 N N . ILE A 1 72 ? 0.246 2.860 6.484 1.00 94.12 72 ILE A N 1
ATOM 552 C CA . ILE A 1 72 ? 0.351 3.572 7.767 1.00 94.12 72 ILE A CA 1
ATOM 553 C C . ILE A 1 72 ? -0.240 4.980 7.656 1.00 94.12 72 ILE A C 1
ATOM 555 O O . ILE A 1 72 ? -1.029 5.384 8.508 1.00 94.12 72 ILE A O 1
ATOM 559 N N . THR A 1 73 ? 0.080 5.726 6.594 1.00 94.88 73 THR A N 1
ATOM 560 C CA . THR A 1 73 ? -0.492 7.063 6.377 1.00 94.88 73 THR A CA 1
ATOM 561 C C . THR A 1 73 ? -2.016 7.016 6.276 1.00 94.88 73 THR A C 1
ATOM 563 O O . THR A 1 73 ? -2.697 7.840 6.887 1.00 94.88 73 THR A O 1
ATOM 566 N N . ARG A 1 74 ? -2.569 6.037 5.551 1.00 94.31 74 ARG A N 1
ATOM 567 C CA . ARG A 1 74 ? -4.021 5.870 5.422 1.00 94.31 74 ARG A CA 1
ATOM 568 C C . ARG A 1 74 ? -4.669 5.517 6.758 1.00 94.31 74 ARG A C 1
ATOM 570 O O . ARG A 1 74 ? -5.712 6.071 7.090 1.00 94.31 74 ARG A O 1
ATOM 577 N N . LEU A 1 75 ? -4.063 4.609 7.521 1.00 93.00 75 LEU A N 1
ATOM 578 C CA . LEU A 1 75 ? -4.561 4.208 8.837 1.00 93.00 75 LEU A CA 1
ATOM 579 C C . LEU A 1 75 ? -4.561 5.379 9.822 1.00 93.00 75 LEU A C 1
ATOM 581 O O . LEU A 1 75 ? -5.552 5.556 10.525 1.00 93.00 75 LEU A O 1
ATOM 585 N N . ASN A 1 76 ? -3.518 6.212 9.809 1.00 94.44 76 ASN A N 1
ATOM 586 C CA . ASN A 1 76 ? -3.452 7.420 10.633 1.00 94.44 76 ASN A CA 1
ATOM 587 C C . ASN A 1 76 ? -4.580 8.405 10.282 1.00 94.44 76 ASN A C 1
ATOM 589 O O . ASN A 1 76 ? -5.299 8.870 11.164 1.00 94.44 76 ASN A O 1
ATOM 593 N N . ALA A 1 77 ? -4.810 8.653 8.988 1.00 94.75 77 ALA A N 1
ATOM 594 C CA . ALA A 1 77 ? -5.910 9.511 8.547 1.00 94.75 77 ALA A CA 1
ATOM 595 C C . ALA A 1 77 ? -7.283 8.961 8.978 1.00 94.75 77 ALA A C 1
ATOM 597 O O . ALA A 1 77 ? -8.139 9.705 9.452 1.00 94.75 77 ALA A O 1
ATOM 598 N N . LEU A 1 78 ? -7.490 7.644 8.872 1.00 92.00 78 LEU A N 1
ATOM 599 C CA . LEU A 1 78 ? -8.718 6.999 9.342 1.00 92.00 78 LEU A CA 1
ATOM 600 C C . LEU A 1 78 ? -8.881 7.085 10.864 1.00 92.00 78 LEU A C 1
ATOM 602 O O . LEU A 1 78 ? -10.001 7.277 11.340 1.00 92.00 78 LEU A O 1
ATOM 606 N N . SER A 1 79 ? -7.800 6.942 11.636 1.00 89.69 79 SER A N 1
ATOM 607 C CA . SER A 1 79 ? -7.860 7.081 13.093 1.00 89.69 79 SER A CA 1
ATOM 608 C C . SER A 1 79 ? -8.181 8.509 13.521 1.00 89.69 79 SER A C 1
ATOM 610 O O . SER A 1 79 ? -8.969 8.694 14.449 1.00 89.69 79 SER A O 1
ATOM 612 N N . ASP A 1 80 ? -7.645 9.503 12.814 1.00 93.50 80 ASP A N 1
ATOM 613 C CA . ASP A 1 80 ? -7.908 10.916 13.088 1.00 93.50 80 ASP A CA 1
ATOM 614 C C . ASP A 1 80 ? -9.370 11.271 12.803 1.00 93.50 80 ASP A C 1
ATOM 616 O O . ASP A 1 80 ? -10.041 11.885 13.636 1.00 93.50 80 ASP A O 1
ATOM 620 N N . GLU A 1 81 ? -9.903 10.820 11.666 1.00 91.50 81 GLU A N 1
ATOM 621 C CA . GLU A 1 81 ? -11.314 11.009 11.323 1.00 91.50 81 GLU A CA 1
ATOM 622 C C . GLU A 1 81 ? -12.241 10.275 12.298 1.00 91.50 81 GLU A C 1
ATOM 624 O O . GLU A 1 81 ? -13.226 10.843 12.773 1.00 91.50 81 GLU A O 1
ATOM 629 N N . ARG A 1 82 ? -11.896 9.046 12.702 1.00 89.06 82 ARG A N 1
ATOM 630 C CA . ARG A 1 82 ? -12.630 8.339 13.760 1.00 89.06 82 ARG A CA 1
ATOM 631 C C . ARG A 1 82 ? -12.632 9.143 15.064 1.00 89.06 82 ARG A C 1
ATOM 633 O O . ARG A 1 82 ? -13.682 9.276 15.687 1.00 89.06 82 ARG A O 1
ATOM 640 N N . ALA A 1 83 ? -11.495 9.707 15.469 1.00 89.75 83 ALA A N 1
ATOM 641 C CA . ALA A 1 83 ? -11.406 10.521 16.679 1.00 89.75 83 ALA A CA 1
ATOM 642 C C . ALA A 1 83 ? -12.250 11.804 16.584 1.00 89.75 83 ALA A C 1
ATOM 644 O O . ALA A 1 83 ? -12.861 12.208 17.576 1.00 89.75 83 ALA A O 1
ATOM 645 N N . ARG A 1 84 ? -12.329 12.433 15.403 1.00 92.88 84 ARG A N 1
ATOM 646 C CA . ARG A 1 84 ? -13.210 13.588 15.157 1.00 92.88 84 ARG A CA 1
ATOM 647 C C . ARG A 1 84 ? -14.682 13.221 15.305 1.00 92.88 84 ARG A C 1
ATOM 649 O O . ARG A 1 84 ? -15.390 13.905 16.039 1.00 92.88 84 ARG A O 1
ATOM 656 N N . LYS A 1 85 ? -15.117 12.124 14.681 1.00 90.06 85 LYS A N 1
ATOM 657 C CA . LYS A 1 85 ? -16.504 11.641 14.765 1.00 90.06 85 LYS A CA 1
ATOM 658 C C . LYS A 1 85 ? -16.921 11.311 16.194 1.00 90.06 85 LYS A C 1
ATOM 660 O O . LYS A 1 85 ? -17.986 11.736 16.629 1.00 90.06 85 LYS A O 1
ATOM 665 N N . ILE A 1 86 ? -16.040 10.661 16.960 1.00 88.56 86 ILE A N 1
ATOM 666 C CA . ILE A 1 86 ? -16.276 10.371 18.383 1.00 88.56 86 ILE A CA 1
ATOM 667 C C . ILE A 1 86 ? -16.459 11.666 19.186 1.00 88.56 86 ILE A C 1
ATOM 669 O O . ILE A 1 86 ? -17.387 11.762 19.984 1.00 88.56 86 ILE A O 1
ATOM 673 N N . LYS A 1 87 ? -15.618 12.687 18.961 1.00 91.00 87 LYS A N 1
ATOM 674 C CA . LYS A 1 87 ? -15.753 13.993 19.637 1.00 91.00 87 LYS A CA 1
ATOM 675 C C . LYS A 1 87 ? -17.031 14.736 19.243 1.00 91.00 87 LYS A C 1
ATOM 677 O O . LYS A 1 87 ? -17.592 15.441 20.074 1.00 91.00 87 LYS A O 1
ATOM 682 N N . ALA A 1 88 ? -17.475 14.587 17.998 1.00 92.06 88 ALA A N 1
ATOM 683 C CA . ALA A 1 88 ? -18.713 15.174 17.495 1.00 92.06 88 ALA A CA 1
ATOM 684 C C . ALA A 1 88 ? -19.977 14.401 17.926 1.00 92.06 88 ALA A C 1
ATOM 686 O O . ALA A 1 88 ? -21.083 14.880 17.690 1.00 92.06 88 ALA A O 1
ATOM 687 N N . GLY A 1 89 ? -19.833 13.222 18.545 1.00 86.81 89 GLY A N 1
ATOM 688 C CA . GLY A 1 89 ? -20.957 12.348 18.891 1.00 86.81 89 GLY A CA 1
ATOM 689 C C . GLY A 1 89 ? -21.607 11.662 17.682 1.00 86.81 89 GLY A C 1
ATOM 690 O O . GLY A 1 89 ? -22.734 11.185 17.787 1.00 86.81 89 GLY A O 1
ATOM 691 N N . GLU A 1 90 ? -20.924 11.617 16.534 1.00 85.88 90 GLU A N 1
ATOM 692 C CA . GLU A 1 90 ? -21.402 10.935 15.329 1.00 85.88 90 GLU A CA 1
ATOM 693 C C . GLU A 1 90 ? -21.192 9.414 15.470 1.00 85.88 90 GLU A C 1
ATOM 695 O O . GLU A 1 90 ? -20.145 8.985 15.974 1.00 85.88 90 GLU A O 1
ATOM 700 N N . PRO A 1 91 ? -22.144 8.569 15.025 1.00 82.44 91 PRO A N 1
ATOM 701 C CA . PRO A 1 91 ? -21.978 7.122 15.076 1.00 82.44 91 PRO A CA 1
ATOM 702 C C . PRO A 1 91 ? -20.774 6.681 14.236 1.00 82.44 91 PRO A C 1
ATOM 704 O O . PRO A 1 91 ? -20.701 6.915 13.028 1.00 82.44 91 PRO A O 1
ATOM 707 N N . VAL A 1 92 ? -19.823 6.011 14.884 1.00 81.50 92 VAL A N 1
ATOM 708 C CA . VAL A 1 92 ? -18.694 5.352 14.222 1.00 81.50 92 VAL A CA 1
ATOM 709 C C . VAL A 1 92 ? -19.011 3.874 14.002 1.00 81.50 92 VAL A C 1
ATOM 711 O O . VAL A 1 92 ? -19.693 3.273 14.832 1.00 81.50 92 VAL A O 1
ATOM 714 N N . PRO A 1 93 ? -18.529 3.266 12.902 1.00 79.69 93 PRO A N 1
ATOM 715 C CA . PRO A 1 93 ? -18.692 1.833 12.698 1.00 79.69 93 PRO A CA 1
ATOM 716 C C . PRO A 1 93 ? -17.983 1.069 13.819 1.00 79.69 93 PRO A C 1
ATOM 718 O O . PRO A 1 93 ? -16.860 1.434 14.204 1.00 79.69 93 PRO A O 1
ATOM 721 N N . SER A 1 94 ? -18.644 0.020 14.309 1.00 78.19 94 SER A N 1
ATOM 722 C CA . SER A 1 94 ? -18.112 -0.868 15.336 1.00 78.19 94 SER A CA 1
ATOM 723 C C . SER A 1 94 ? -16.795 -1.493 14.888 1.00 78.19 94 SER A C 1
ATOM 725 O O . SER A 1 94 ? -16.492 -1.664 13.702 1.00 78.19 94 SER A O 1
ATOM 727 N N . THR A 1 95 ? -15.938 -1.767 15.862 1.00 80.06 95 THR A N 1
ATOM 728 C CA . THR A 1 95 ? -14.719 -2.538 15.621 1.00 80.06 95 THR A CA 1
ATOM 729 C C . THR A 1 95 ? -15.028 -4.030 15.630 1.00 80.06 95 THR A C 1
ATOM 731 O O . THR A 1 95 ? -15.886 -4.477 16.381 1.00 80.06 95 THR A O 1
ATOM 734 N N . LEU A 1 96 ? -14.240 -4.831 14.905 1.00 70.69 96 LEU A N 1
ATOM 735 C CA . LEU A 1 96 ? -14.361 -6.299 14.933 1.00 70.69 96 LEU A CA 1
ATOM 736 C C . LEU A 1 96 ? -14.316 -6.875 16.359 1.00 70.69 96 LEU A C 1
ATOM 738 O O . LEU A 1 96 ? -14.908 -7.910 16.641 1.00 70.69 96 LEU A O 1
ATOM 742 N N . THR A 1 97 ? -13.625 -6.198 17.277 1.00 72.62 97 THR A N 1
ATOM 743 C CA . THR A 1 97 ? -13.600 -6.539 18.702 1.00 72.62 97 THR A CA 1
ATOM 744 C C . THR A 1 97 ? -14.910 -6.242 19.429 1.00 72.62 97 THR A C 1
ATOM 746 O O . THR A 1 97 ? -15.254 -6.960 20.360 1.00 72.62 97 THR A O 1
ATOM 749 N N . GLU A 1 98 ? -15.640 -5.200 19.040 1.00 78.19 98 GLU A N 1
ATOM 750 C CA . GLU A 1 98 ? -16.976 -4.893 19.567 1.00 78.19 98 GLU A CA 1
ATOM 751 C C . GLU A 1 98 ? -18.035 -5.813 18.955 1.00 78.19 98 GLU A C 1
ATOM 753 O O . GLU A 1 98 ? -18.920 -6.286 19.665 1.00 78.19 98 GLU A O 1
ATOM 758 N N . ASP A 1 99 ? -17.895 -6.162 17.678 1.00 74.06 99 ASP A N 1
ATOM 759 C CA . ASP A 1 99 ? -18.763 -7.137 17.008 1.00 74.06 99 ASP A CA 1
ATOM 760 C C . ASP A 1 99 ? -18.579 -8.548 17.594 1.00 74.06 99 ASP A C 1
ATOM 762 O O . ASP A 1 99 ? -19.549 -9.268 17.838 1.00 74.06 99 ASP A O 1
ATOM 766 N N . ALA A 1 100 ? -17.336 -8.924 17.915 1.00 71.62 100 ALA A N 1
ATOM 767 C CA . ALA A 1 100 ? -17.033 -10.182 18.594 1.00 71.62 100 ALA A CA 1
ATOM 768 C C . ALA A 1 100 ? -17.597 -10.226 20.027 1.00 71.62 100 ALA A C 1
ATOM 770 O O . ALA A 1 100 ? -18.144 -11.249 20.431 1.00 71.62 100 ALA A O 1
ATOM 771 N N . LYS A 1 101 ? -17.511 -9.120 20.782 1.00 74.25 101 LYS A N 1
ATOM 772 C CA . LYS A 1 101 ? -18.079 -9.005 22.143 1.00 74.25 101 LYS A CA 1
ATOM 773 C C . LYS A 1 101 ? -19.604 -8.941 22.157 1.00 74.25 101 LYS A C 1
ATOM 775 O O . LYS A 1 101 ? -20.232 -9.399 23.099 1.00 74.25 101 LYS A O 1
ATOM 780 N N . SER A 1 102 ? -20.211 -8.347 21.134 1.00 71.00 102 SER A N 1
ATOM 781 C CA . SER A 1 102 ? -21.671 -8.300 21.004 1.00 71.00 102 SER A CA 1
ATOM 782 C C . SER A 1 102 ? -22.262 -9.637 20.545 1.00 71.00 102 SER A C 1
ATOM 784 O O . SER A 1 102 ? -23.482 -9.770 20.476 1.00 71.00 102 SER A O 1
ATOM 786 N N . GLY A 1 103 ? -21.420 -10.630 20.223 1.00 66.38 103 GLY A N 1
ATOM 787 C CA . GLY A 1 103 ? -21.843 -11.960 19.783 1.00 66.38 103 GLY A CA 1
ATOM 788 C C . GLY A 1 103 ? -22.548 -11.967 18.422 1.00 66.38 103 GLY A C 1
ATOM 789 O O . GLY A 1 103 ? -23.065 -13.005 18.006 1.00 66.38 103 GLY A O 1
ATOM 790 N N . THR A 1 104 ? -22.565 -10.828 17.725 1.00 65.00 104 THR A N 1
ATOM 791 C CA . THR A 1 104 ? -23.256 -10.635 16.443 1.00 65.00 104 THR A CA 1
ATOM 792 C C . THR A 1 104 ? -22.500 -11.282 15.285 1.00 65.00 104 THR A C 1
ATOM 794 O O . THR A 1 104 ? -23.119 -11.713 14.312 1.00 65.00 104 THR A O 1
ATOM 797 N N . PHE A 1 105 ? -21.177 -11.431 15.409 1.00 63.97 105 PHE A N 1
ATOM 798 C CA . PHE A 1 105 ? -20.323 -12.022 14.383 1.00 63.97 105 PHE A CA 1
ATOM 799 C C . PHE A 1 105 ? -19.449 -13.152 14.949 1.00 63.97 105 PHE A C 1
ATOM 801 O O . PHE A 1 105 ? -18.449 -12.920 15.629 1.00 63.97 105 PHE A O 1
ATOM 808 N N . ARG A 1 106 ? -19.814 -14.408 14.649 1.00 65.88 106 ARG A N 1
ATOM 809 C CA . ARG A 1 106 ? -18.971 -15.582 14.931 1.00 65.88 106 ARG A CA 1
ATOM 810 C C . ARG A 1 106 ? -17.994 -15.803 13.781 1.00 65.88 106 ARG A C 1
ATOM 812 O O . ARG A 1 106 ? -18.380 -16.279 12.717 1.00 65.88 106 ARG A O 1
ATOM 819 N N . LEU A 1 107 ? -16.722 -15.499 14.018 1.00 68.25 107 LEU A N 1
ATOM 820 C CA . LEU A 1 107 ? -15.636 -15.834 13.098 1.00 68.25 107 LEU A CA 1
ATOM 821 C C . LEU A 1 107 ? -15.505 -17.368 12.980 1.00 68.25 107 LEU A C 1
ATOM 823 O O . LEU A 1 107 ? -15.260 -18.027 14.000 1.00 68.25 107 LEU A O 1
ATOM 827 N N . PRO A 1 108 ? -15.640 -17.962 11.777 1.00 66.00 108 PRO A N 1
ATOM 828 C CA . PRO A 1 108 ? -15.453 -19.397 11.605 1.00 66.00 108 PRO A CA 1
ATOM 829 C C . PRO A 1 108 ? -14.020 -19.788 12.000 1.00 66.00 108 PRO A C 1
ATOM 831 O O . PRO A 1 108 ? -13.065 -19.078 11.694 1.00 66.00 108 PRO A O 1
ATOM 834 N N . PHE A 1 109 ? -13.879 -20.919 12.698 1.00 66.25 109 PHE A N 1
ATOM 835 C CA . PHE A 1 109 ? -12.603 -21.491 13.167 1.00 66.25 109 PHE A CA 1
ATOM 836 C C . PHE A 1 109 ? -11.855 -20.727 14.274 1.00 66.25 109 PHE A C 1
ATOM 838 O O . PHE A 1 109 ? -10.702 -21.052 14.555 1.00 66.25 109 PHE A O 1
ATOM 845 N N . THR A 1 110 ? -12.488 -19.770 14.963 1.00 67.56 110 THR A N 1
ATOM 846 C CA . THR A 1 110 ? -11.869 -19.102 16.123 1.00 67.56 110 THR A CA 1
ATOM 847 C C . THR A 1 110 ? -12.677 -19.322 17.399 1.00 67.56 110 THR A C 1
ATOM 849 O O . THR A 1 110 ? -13.904 -19.280 17.390 1.00 67.56 110 THR A O 1
ATOM 852 N N . ASN A 1 111 ? -11.986 -19.577 18.513 1.00 63.34 111 ASN A N 1
ATOM 853 C CA . ASN A 1 111 ? -12.601 -19.815 19.821 1.00 63.34 111 ASN A CA 1
ATOM 854 C C . ASN A 1 111 ? -12.638 -18.517 20.648 1.00 63.34 111 ASN A C 1
ATOM 856 O O . ASN A 1 111 ? -12.156 -18.458 21.779 1.00 63.34 111 ASN A O 1
ATOM 860 N N . VAL A 1 112 ? -13.136 -17.440 20.037 1.00 63.09 112 VAL A N 1
ATOM 861 C CA . VAL A 1 112 ? -13.332 -16.159 20.725 1.00 63.09 112 VAL A CA 1
ATOM 862 C C . VAL A 1 112 ? -14.663 -16.254 21.466 1.00 63.09 112 VAL A C 1
ATOM 864 O O . VAL A 1 112 ? -15.718 -16.347 20.842 1.00 63.09 112 VAL A O 1
ATOM 867 N N . LYS A 1 113 ? -14.613 -16.326 22.801 1.00 56.88 113 LYS A N 1
ATOM 868 C CA . LYS A 1 113 ? -15.819 -16.347 23.637 1.00 56.88 113 LYS A CA 1
ATOM 869 C C . LYS A 1 113 ? -16.538 -15.002 23.504 1.00 56.88 113 LYS A C 1
ATOM 871 O O . LYS A 1 113 ? -15.891 -13.964 23.647 1.00 56.88 113 LYS A O 1
ATOM 876 N N . SER A 1 114 ? -17.836 -15.077 23.202 1.00 51.91 114 SER A N 1
ATOM 877 C CA . SER A 1 114 ? -18.774 -13.951 23.267 1.00 51.91 114 SER A CA 1
ATOM 878 C C . SER A 1 114 ? -18.804 -13.339 24.660 1.00 51.91 114 SER A C 1
ATOM 880 O O . SER A 1 114 ? -18.592 -14.095 25.637 1.00 51.91 114 SER A O 1
#

pLDDT: mean 75.54, std 16.38, range [34.12, 94.88]

Radius of gyration: 25.59 Å; chains: 1; bounding box: 78×57×46 Å

Secondary structure (DSSP, 8-state):
-----------------GGG--SSSSS-TTHHHHHHHHHHHHH--S-HHHHHHHTHHHHHHHHHHHH-HHHHHHHHHHHHHHHHHHHHTPPPPPPHHHHHHTTS---TT-----

Foldseek 3Di:
DDDPDDPPPPPPPPPPDPVAQPPPGRGHPLNVLVVVLVVQLVPDDDDPVVSCVSSVVSVVVSVCVVPVPVVVVVVVVVVVVVVVCVVVVHDDDDDPVVCLVVVVDDDPPDPRDD

Sequence (114 aa):
FFFSGRRLGASLQGPRMASGFGTRAPVGRCFPVYREFAECISEKSGSPSEKAAACAELREDYVECLHHKKEITRLNALSDERARKIKAGEPVPSTLTEDAKSGTFRLPFTNVKS

InterPro domains:
  IPR019342 NADH:ubiquinone oxidoreductase, iron-sulphur subunit 5 [PF10200] (20-93)
  IPR019342 NADH:ubiquinone oxidoreductase, iron-sulphur subunit 5 [PTHR15224] (17-101)